Protein AF-A0A554XEC7-F1 (afdb_monomer)

Nearest PDB structures (foldseek):
  6o9l-assembly1_1  TM=4.173E-01  e=1.246E+00  Homo sapiens
  6mml-assembly1_C  TM=4.346E-01  e=9.996E+00  Rattus norvegicus

Secondary structure (DSSP, 8-state):
-PPTT---EEEEEEEP-HHHHHHHHHHHHHHHHHHHHHHH-TT--HHHHHHHHHHHHHHHHHHHHHHTS-EEEEEEE-S--TTS-PPPEEEEEETTEEEEEEESEEEEEEE-SSEEEEEEE-TT-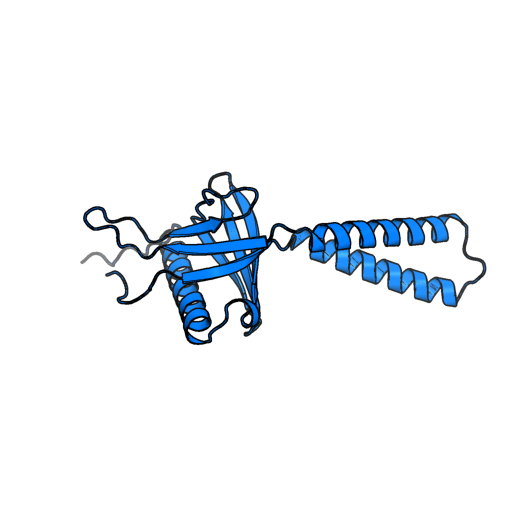-EEEEEEEHHHH--HHHHHHHHHHHHHHHHHHHHSSS---PPPP-

Foldseek 3Di:
DQPPDLDKFKFKKFFDPVVVVVVLVVLVVVLVVLVVVCVVPVPDDPVSVVVNVVSVVVSVVVVVVSVVGWIWMKIWDRQDDPPDRDHIWIWTATPVRNVTFTFLDKAFPDDPPQKTWIWTAGPVRDITTIITGNVRSPDPVSVVSVVVSNVVRVVVVVCPPPCVPDDDDD

Sequence (170 aa):
MTPPGLADVSCPVHGVAAERGAHTIGALLALATLGLWAGVRPDAPAPWIAAAVASAAWAAWNARRIRHAPAGELRWYAAVLSRREVAPTWSWRSAVRPRGVPLPAVRVALDFGDVLLLRGETPDGQRLWLCCRRATVGDDATWRALRRALRVTTAASDRSGIFARQPPSP

Solvent-accessible surface area (backbone atoms only — not comparable to full-atom values): 9731 Å² total; per-residue (Å²): 135,79,78,85,82,64,67,70,41,73,33,52,25,35,42,44,62,60,80,54,48,58,55,48,52,52,49,50,52,50,47,50,51,50,52,56,50,45,76,79,37,87,84,63,57,69,70,59,57,50,51,48,51,52,49,50,51,50,47,52,51,50,52,52,51,57,74,64,33,61,53,29,37,40,32,40,44,48,63,76,54,99,88,53,95,47,77,59,44,38,30,44,26,29,87,93,39,74,90,42,44,59,26,90,46,52,40,80,75,43,76,70,88,53,38,37,36,32,40,32,32,37,90,88,68,49,76,40,38,34,37,37,42,47,88,66,54,72,46,73,66,58,49,52,46,47,57,51,53,49,54,54,48,42,60,52,56,64,52,71,54,92,66,65,76,74,75,84,79,132

Mean predicted aligned error: 12.33 Å

pLDDT: mean 73.96, std 13.97, range [36.72, 91.44]

Organism: NCBI:txid307486

Radius of gyration: 21.95 Å; Cα contacts (8 Å, |Δi|>4): 223; chains: 1; bounding box: 68×32×66 Å

Structure (mmCIF, N/CA/C/O backbone):
data_AF-A0A554XEC7-F1
#
_entry.id   AF-A0A554XEC7-F1
#
loop_
_atom_site.group_PDB
_atom_site.id
_atom_site.type_symbol
_atom_site.label_atom_id
_atom_site.label_alt_id
_atom_site.label_comp_id
_atom_site.label_asym_id
_atom_site.label_entity_id
_atom_site.label_seq_id
_atom_site.pdbx_PDB_ins_code
_atom_site.Cartn_x
_atom_site.Cartn_y
_atom_site.Cartn_z
_atom_site.occupancy
_atom_site.B_iso_or_equiv
_atom_site.auth_seq_id
_atom_site.aut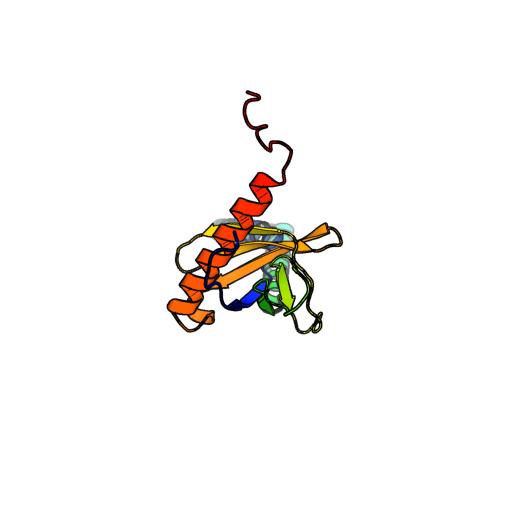h_comp_id
_atom_site.auth_asym_id
_atom_site.auth_atom_id
_atom_site.pdbx_PDB_model_num
ATOM 1 N N . MET A 1 1 ? -22.849 1.507 19.988 1.00 36.72 1 MET A N 1
ATOM 2 C CA . MET A 1 1 ? -22.306 0.210 20.453 1.00 36.72 1 MET A CA 1
ATOM 3 C C . MET A 1 1 ? -20.907 0.032 19.890 1.00 36.72 1 MET A C 1
ATOM 5 O O . MET A 1 1 ? -20.756 -0.297 18.718 1.00 36.72 1 MET A O 1
ATOM 9 N N . THR A 1 2 ? -19.891 0.322 20.697 1.00 41.19 2 THR A N 1
ATOM 10 C CA . THR A 1 2 ? -18.485 0.065 20.366 1.00 41.19 2 THR A CA 1
ATOM 11 C C . THR A 1 2 ? -18.260 -1.445 20.466 1.00 41.19 2 THR A C 1
ATOM 13 O O . THR A 1 2 ? -18.588 -2.008 21.511 1.00 41.19 2 THR A O 1
ATOM 16 N N . PRO A 1 3 ? -17.782 -2.138 19.418 1.00 43.66 3 PRO A N 1
ATOM 17 C CA . PRO A 1 3 ? -17.514 -3.565 19.523 1.00 43.66 3 PRO A CA 1
ATOM 18 C C . PRO A 1 3 ? -16.482 -3.801 20.641 1.00 43.66 3 PRO A C 1
ATOM 20 O O . PRO A 1 3 ? -15.423 -3.166 20.622 1.00 43.66 3 PRO A O 1
ATOM 23 N N . PRO A 1 4 ? -16.778 -4.662 21.630 1.00 42.12 4 PRO A N 1
ATOM 24 C CA . PRO A 1 4 ? -15.856 -4.936 22.721 1.00 42.12 4 PRO A CA 1
ATOM 25 C C . PRO A 1 4 ? -14.575 -5.588 22.179 1.00 42.12 4 PRO A C 1
ATOM 27 O O . PRO A 1 4 ? -14.632 -6.551 21.415 1.00 42.12 4 PRO A O 1
ATOM 30 N N . GLY A 1 5 ? -13.413 -5.069 22.587 1.00 51.38 5 GLY A N 1
ATOM 31 C CA . GLY A 1 5 ? -12.146 -5.806 22.508 1.00 51.38 5 GLY A CA 1
ATOM 32 C C . GLY A 1 5 ? -11.213 -5.518 21.328 1.00 51.38 5 GLY A C 1
ATOM 33 O O . GLY A 1 5 ? -10.339 -6.340 21.054 1.00 51.38 5 GLY A O 1
ATOM 34 N N . LEU A 1 6 ? -11.330 -4.384 20.632 1.00 60.06 6 LEU A N 1
ATOM 35 C CA . LEU A 1 6 ? -10.213 -3.930 19.795 1.00 60.06 6 LEU A CA 1
ATOM 36 C C . LEU A 1 6 ? -9.169 -3.278 20.702 1.00 60.06 6 LEU A C 1
ATOM 38 O O . LEU A 1 6 ? -9.352 -2.147 21.130 1.00 60.06 6 LEU A O 1
ATOM 42 N N . ALA A 1 7 ? -8.112 -4.021 21.029 1.00 65.75 7 ALA A N 1
ATOM 43 C CA . ALA A 1 7 ? -6.906 -3.455 21.621 1.00 65.75 7 ALA A CA 1
ATOM 44 C C . ALA A 1 7 ? -6.232 -2.498 20.625 1.00 65.75 7 ALA A C 1
ATOM 46 O O . ALA A 1 7 ? -6.471 -2.587 19.416 1.00 65.75 7 ALA A O 1
ATOM 47 N N . ASP A 1 8 ? -5.384 -1.602 21.125 1.00 76.81 8 ASP A N 1
ATOM 48 C CA . ASP A 1 8 ? -4.512 -0.810 20.264 1.00 76.81 8 ASP A CA 1
ATOM 49 C C . ASP A 1 8 ? -3.666 -1.756 19.402 1.00 76.81 8 ASP A C 1
ATOM 51 O O . ASP A 1 8 ? -3.017 -2.672 19.911 1.00 76.81 8 ASP A O 1
ATOM 55 N N . VAL A 1 9 ? -3.707 -1.562 18.082 1.00 79.94 9 VAL A N 1
ATOM 56 C CA . VAL A 1 9 ? -2.958 -2.391 17.128 1.00 79.94 9 VAL A CA 1
ATOM 57 C C . VAL A 1 9 ? -1.879 -1.540 16.496 1.00 79.94 9 VAL A C 1
ATOM 59 O O . VAL A 1 9 ? -2.168 -0.525 15.870 1.00 79.94 9 VAL A O 1
ATOM 62 N N . SER A 1 10 ? -0.642 -1.998 16.609 1.00 81.06 10 SER A N 1
ATOM 63 C CA . SER A 1 10 ? 0.522 -1.409 15.964 1.00 81.06 10 SER A CA 1
ATOM 64 C C . SER A 1 10 ? 1.060 -2.382 14.926 1.00 81.06 10 SER A C 1
ATOM 66 O O . SER A 1 10 ? 1.256 -3.558 15.225 1.00 81.06 10 SER A O 1
ATOM 68 N N . CYS A 1 11 ? 1.308 -1.917 13.704 1.00 81.94 11 CYS A N 1
ATOM 69 C CA . CYS A 1 11 ? 1.970 -2.729 12.691 1.00 81.94 11 CYS A CA 1
ATOM 70 C C . CYS A 1 11 ? 2.976 -1.906 11.878 1.00 81.94 11 CYS A C 1
ATOM 72 O O . CYS A 1 11 ? 2.676 -0.773 11.487 1.00 81.94 11 CYS A O 1
ATOM 74 N N . PRO A 1 12 ? 4.167 -2.455 11.589 1.00 81.00 12 PRO A N 1
ATOM 75 C CA . PRO A 1 12 ? 5.090 -1.810 10.675 1.00 81.00 12 PRO A CA 1
ATOM 76 C C . PRO A 1 12 ? 4.503 -1.818 9.264 1.00 81.00 12 PRO A C 1
ATOM 78 O O . PRO A 1 12 ? 3.996 -2.830 8.772 1.00 81.00 12 PRO A O 1
ATOM 81 N N . VAL A 1 13 ? 4.586 -0.666 8.610 1.00 80.38 13 VAL A N 1
ATOM 82 C CA . VAL A 1 13 ? 4.122 -0.452 7.246 1.00 80.38 13 VAL A CA 1
ATOM 83 C C . VAL A 1 13 ? 5.194 0.222 6.424 1.00 80.38 13 VAL A C 1
ATOM 85 O O . VAL A 1 13 ? 5.875 1.144 6.869 1.00 80.38 13 VAL A O 1
ATOM 88 N N . HIS A 1 14 ? 5.313 -0.218 5.183 1.00 79.25 14 HIS A N 1
ATOM 89 C CA . HIS A 1 14 ? 6.193 0.424 4.222 1.00 79.25 14 HIS A CA 1
ATOM 90 C C . HIS A 1 14 ? 5.339 1.281 3.303 1.00 79.25 14 HIS A C 1
ATOM 92 O O . HIS A 1 14 ? 4.339 0.798 2.763 1.00 79.25 14 HIS A O 1
ATOM 98 N N . GLY A 1 15 ? 5.721 2.547 3.123 1.00 68.56 15 GLY A N 1
ATOM 99 C CA . GLY A 1 15 ? 5.150 3.358 2.060 1.00 68.56 15 GLY A CA 1
ATOM 100 C C . GLY A 1 15 ? 5.424 2.674 0.725 1.00 68.56 15 GLY A C 1
ATOM 101 O O . GLY A 1 15 ? 6.575 2.482 0.349 1.00 68.56 15 GLY A O 1
ATOM 102 N N . VAL A 1 16 ? 4.384 2.280 0.003 1.00 63.56 16 VAL A N 1
ATOM 103 C CA . VAL A 1 16 ? 4.537 1.805 -1.370 1.00 63.56 16 VAL A CA 1
ATOM 104 C C . VAL A 1 16 ? 4.236 2.982 -2.260 1.00 63.56 16 VAL A C 1
ATOM 106 O O . VAL A 1 16 ? 3.157 3.552 -2.199 1.00 63.56 16 VAL A O 1
ATOM 109 N N . ALA A 1 17 ? 5.154 3.355 -3.138 1.00 59.19 17 ALA A N 1
ATOM 110 C CA . ALA A 1 17 ? 4.787 4.236 -4.232 1.00 59.19 17 ALA A CA 1
ATOM 111 C C . ALA A 1 17 ? 4.005 3.406 -5.267 1.00 59.19 17 ALA A C 1
ATOM 113 O O . ALA A 1 17 ? 4.548 3.067 -6.311 1.00 59.19 17 ALA A O 1
ATOM 114 N N . ALA A 1 18 ? 2.767 3.002 -4.953 1.00 54.91 18 ALA A N 1
ATOM 115 C CA . ALA A 1 18 ? 1.974 2.097 -5.794 1.00 54.91 18 ALA A CA 1
ATOM 116 C C . ALA A 1 18 ? 1.781 2.671 -7.209 1.00 54.91 18 ALA A C 1
ATOM 118 O O . ALA A 1 18 ? 1.951 1.956 -8.193 1.00 54.91 18 ALA A O 1
ATOM 119 N N . GLU A 1 19 ? 1.583 3.988 -7.310 1.00 55.53 19 GLU A N 1
ATOM 120 C CA . GLU A 1 19 ? 1.541 4.716 -8.586 1.00 55.53 19 GLU A CA 1
ATOM 121 C C . GLU A 1 19 ? 2.871 4.630 -9.360 1.00 55.53 19 GLU A C 1
ATOM 123 O O . GLU A 1 19 ? 2.870 4.536 -10.581 1.00 55.53 19 GLU A O 1
ATOM 128 N N . ARG A 1 20 ? 4.023 4.547 -8.677 1.00 54.69 20 ARG A N 1
ATOM 129 C CA . ARG A 1 20 ? 5.335 4.339 -9.325 1.00 54.69 20 ARG A CA 1
ATOM 130 C C . ARG A 1 20 ? 5.607 2.873 -9.664 1.00 54.69 20 ARG A C 1
ATOM 132 O O . ARG A 1 20 ? 6.396 2.599 -10.567 1.00 54.69 20 ARG A O 1
ATOM 139 N N . GLY A 1 21 ? 4.962 1.934 -8.972 1.00 55.69 21 GLY A N 1
ATOM 140 C CA . GLY A 1 21 ? 5.103 0.496 -9.206 1.00 55.69 21 GLY A CA 1
ATOM 141 C C . GLY A 1 21 ? 4.661 0.092 -10.612 1.00 55.69 21 GLY A C 1
ATOM 142 O O . GLY A 1 21 ? 5.406 -0.600 -11.301 1.00 55.69 21 GLY A O 1
ATOM 143 N N . ALA A 1 22 ? 3.519 0.609 -11.079 1.00 61.22 22 ALA A N 1
ATOM 144 C CA . ALA A 1 22 ? 3.026 0.359 -12.436 1.00 61.22 22 ALA A CA 1
ATOM 145 C C . ALA A 1 22 ? 4.001 0.870 -13.513 1.00 61.22 22 ALA A C 1
ATOM 147 O O . ALA A 1 22 ? 4.328 0.139 -14.447 1.00 61.22 22 ALA A O 1
ATOM 148 N N . HIS A 1 23 ? 4.549 2.078 -13.342 1.00 62.94 23 HIS A N 1
ATOM 149 C CA . HIS A 1 23 ? 5.566 2.608 -14.256 1.00 62.94 23 HIS A CA 1
ATOM 150 C C . HIS A 1 23 ? 6.874 1.807 -14.209 1.00 62.94 23 HIS A C 1
ATOM 152 O O . HIS A 1 23 ? 7.529 1.643 -15.233 1.00 62.94 23 HIS A O 1
ATOM 158 N N . THR A 1 24 ? 7.246 1.274 -13.042 1.00 63.97 24 THR A N 1
ATOM 159 C CA . THR A 1 24 ? 8.443 0.432 -12.899 1.00 63.97 24 THR A CA 1
ATOM 160 C C . THR A 1 24 ? 8.261 -0.907 -13.617 1.00 63.97 24 THR A C 1
ATOM 162 O O . THR A 1 24 ? 9.155 -1.324 -14.343 1.00 63.97 24 THR A O 1
ATOM 165 N N . ILE A 1 25 ? 7.094 -1.551 -13.486 1.00 70.81 25 ILE A N 1
ATOM 166 C CA . ILE A 1 25 ? 6.764 -2.789 -14.215 1.00 70.81 25 ILE A CA 1
ATOM 167 C C . ILE A 1 25 ? 6.744 -2.532 -15.726 1.00 70.81 25 ILE A C 1
ATOM 169 O O . ILE A 1 25 ? 7.353 -3.288 -16.479 1.00 70.81 25 ILE A O 1
ATOM 173 N N . GLY A 1 26 ? 6.109 -1.441 -16.166 1.00 70.31 26 GLY A N 1
ATOM 174 C CA . GLY A 1 26 ? 6.099 -1.041 -17.574 1.00 70.31 26 GLY A CA 1
ATOM 175 C C . GLY A 1 26 ? 7.506 -0.799 -18.129 1.00 70.31 26 GLY A C 1
ATOM 176 O O . GLY A 1 26 ? 7.831 -1.289 -19.206 1.00 70.31 26 GLY A O 1
ATOM 177 N N . ALA A 1 27 ? 8.375 -0.119 -17.377 1.00 69.62 27 ALA A N 1
ATOM 178 C CA . ALA A 1 27 ? 9.762 0.103 -17.783 1.00 69.62 27 ALA A CA 1
ATOM 179 C C . ALA A 1 27 ? 10.593 -1.186 -17.803 1.00 69.62 27 ALA A C 1
ATOM 181 O O . ALA A 1 27 ? 11.425 -1.351 -18.689 1.00 69.62 27 ALA A O 1
ATOM 182 N N . LEU A 1 28 ? 10.365 -2.113 -16.866 1.00 73.62 28 LEU A N 1
ATOM 183 C CA . LEU A 1 28 ? 11.021 -3.424 -16.868 1.00 73.62 28 LEU A CA 1
ATOM 184 C C . LEU A 1 28 ? 10.586 -4.271 -18.068 1.00 73.62 28 LEU A C 1
ATOM 186 O O . LEU A 1 28 ? 11.433 -4.891 -18.703 1.00 73.62 28 LEU A O 1
ATOM 190 N N . LEU A 1 29 ? 9.297 -4.256 -18.420 1.00 78.94 29 LEU A N 1
ATOM 191 C CA . LEU A 1 29 ? 8.786 -4.901 -19.634 1.00 78.94 29 LEU A CA 1
ATOM 192 C C . LEU A 1 29 ? 9.372 -4.268 -20.899 1.00 78.94 29 LEU A C 1
ATOM 194 O O . LEU A 1 29 ? 9.798 -4.988 -21.801 1.00 78.94 29 LEU A O 1
ATOM 198 N N . ALA A 1 30 ? 9.451 -2.937 -20.957 1.00 73.69 30 ALA A N 1
ATOM 199 C CA . ALA A 1 30 ? 10.077 -2.232 -22.072 1.00 73.69 30 ALA A CA 1
ATOM 200 C C . ALA A 1 30 ? 11.570 -2.585 -22.198 1.00 73.69 30 ALA A C 1
ATOM 202 O O . ALA A 1 30 ? 12.028 -2.895 -23.294 1.00 73.69 30 ALA A O 1
ATOM 203 N N . LEU A 1 31 ? 12.306 -2.624 -21.082 1.00 73.81 31 LEU A N 1
ATOM 204 C CA . LEU A 1 31 ? 13.707 -3.056 -21.028 1.00 73.81 31 LEU A CA 1
ATOM 205 C C . LEU A 1 31 ? 13.888 -4.513 -21.457 1.00 73.81 31 LEU A C 1
ATOM 207 O O . LEU A 1 31 ? 14.804 -4.805 -22.219 1.00 73.81 31 LEU A O 1
ATOM 211 N N . ALA A 1 32 ? 13.022 -5.420 -21.004 1.00 77.56 32 ALA A N 1
ATOM 212 C CA . ALA A 1 32 ? 13.069 -6.826 -21.396 1.00 77.56 32 ALA A CA 1
ATOM 213 C C . ALA A 1 32 ? 12.795 -6.998 -22.897 1.00 77.56 32 ALA A C 1
ATOM 215 O O . ALA A 1 32 ? 13.499 -7.746 -23.569 1.00 77.56 32 ALA A O 1
ATOM 216 N N . THR A 1 33 ? 11.825 -6.254 -23.433 1.00 77.44 33 THR A N 1
ATOM 217 C CA . THR A 1 33 ? 11.494 -6.255 -24.867 1.00 77.44 33 THR A CA 1
ATOM 218 C C . THR A 1 33 ? 12.652 -5.691 -25.696 1.00 77.44 33 THR A C 1
ATOM 220 O O . THR A 1 33 ? 13.024 -6.279 -26.708 1.00 77.44 33 THR A O 1
ATOM 223 N N . LEU A 1 34 ? 13.274 -4.597 -25.239 1.00 71.31 34 LEU A N 1
ATOM 224 C CA . LEU A 1 34 ? 14.477 -4.013 -25.842 1.00 71.31 34 LEU A CA 1
ATOM 225 C C . LEU A 1 34 ? 15.670 -4.976 -25.809 1.00 71.31 34 LEU A C 1
ATOM 227 O O . LEU A 1 34 ? 16.374 -5.102 -26.806 1.00 71.31 34 LEU A O 1
ATOM 231 N N . GLY A 1 35 ? 15.884 -5.667 -24.687 1.00 70.06 35 GLY A N 1
ATOM 232 C CA . GLY A 1 35 ? 16.954 -6.651 -24.525 1.00 70.06 35 GLY A CA 1
ATOM 233 C C . GLY A 1 35 ? 16.777 -7.862 -25.438 1.00 70.06 35 GLY A C 1
ATOM 234 O O . GLY A 1 35 ? 17.728 -8.263 -26.107 1.00 70.06 35 GLY A O 1
ATOM 235 N N . LEU A 1 36 ? 15.551 -8.395 -25.530 1.00 76.94 36 LEU A N 1
ATOM 236 C CA . LEU A 1 36 ? 15.225 -9.450 -26.490 1.00 76.94 36 LEU A CA 1
ATOM 237 C C . LEU A 1 36 ? 15.481 -8.981 -27.921 1.00 76.94 36 LEU A C 1
ATOM 239 O O . LEU A 1 36 ? 16.131 -9.691 -28.678 1.00 76.94 36 LEU A O 1
ATOM 243 N N . TRP A 1 37 ? 15.012 -7.784 -28.277 1.00 70.94 37 TRP A N 1
ATOM 244 C CA . TRP A 1 37 ? 15.157 -7.237 -29.625 1.00 70.94 37 TRP A CA 1
ATOM 245 C C . TRP A 1 37 ? 16.624 -7.009 -30.017 1.00 70.94 37 TRP A C 1
ATOM 247 O O . TRP A 1 37 ? 17.024 -7.376 -31.121 1.00 70.94 37 TRP A O 1
ATOM 257 N N . ALA A 1 38 ? 17.444 -6.482 -29.102 1.00 67.81 38 ALA A N 1
ATOM 258 C CA . ALA A 1 38 ? 18.879 -6.286 -29.315 1.00 67.81 38 ALA A CA 1
ATOM 259 C C . ALA A 1 38 ? 19.630 -7.612 -29.537 1.00 67.81 38 ALA A C 1
ATOM 261 O O . ALA A 1 38 ? 20.552 -7.662 -30.346 1.00 67.81 38 ALA A O 1
ATOM 262 N N . GLY A 1 39 ? 19.199 -8.702 -28.890 1.00 68.69 39 GLY A N 1
ATOM 263 C CA . GLY A 1 39 ? 19.755 -10.040 -29.117 1.00 68.69 39 GLY A CA 1
ATOM 264 C C . GLY A 1 39 ? 19.514 -10.587 -30.530 1.00 68.69 39 GLY A C 1
ATOM 265 O O . GLY A 1 39 ? 20.268 -11.443 -30.983 1.00 68.69 39 GLY A O 1
ATOM 266 N N . VAL A 1 40 ? 18.498 -10.080 -31.242 1.00 77.12 40 VAL A N 1
ATOM 267 C CA . VAL A 1 40 ? 18.170 -10.498 -32.620 1.00 77.12 40 VAL A CA 1
ATOM 268 C C . VAL A 1 40 ? 18.702 -9.523 -33.678 1.00 77.12 40 VAL A C 1
ATOM 270 O O . VAL A 1 40 ? 18.693 -9.849 -34.863 1.00 77.12 40 VAL A O 1
ATOM 273 N N . ARG A 1 41 ? 19.147 -8.320 -33.287 1.00 69.88 41 ARG A N 1
ATOM 274 C CA . ARG A 1 41 ? 19.648 -7.280 -34.202 1.00 69.88 41 ARG A CA 1
ATOM 275 C C . ARG A 1 41 ? 20.904 -6.595 -33.647 1.00 69.88 41 ARG A C 1
ATOM 277 O O . ARG A 1 41 ? 20.782 -5.553 -33.003 1.00 69.88 41 ARG A O 1
ATOM 284 N N . PRO A 1 42 ? 22.104 -7.140 -33.924 1.00 66.44 42 PRO A N 1
ATOM 285 C CA . PRO A 1 42 ? 23.368 -6.558 -33.467 1.00 66.44 42 PRO A CA 1
ATOM 286 C C . PRO A 1 42 ? 23.670 -5.179 -34.084 1.00 66.44 42 PRO A C 1
ATOM 288 O O . PRO A 1 42 ? 24.425 -4.408 -33.501 1.00 66.44 42 PRO A O 1
ATOM 291 N N . ASP A 1 43 ? 23.014 -4.817 -35.191 1.00 76.94 43 ASP A N 1
ATOM 292 C CA . ASP A 1 43 ? 23.219 -3.550 -35.915 1.00 76.94 43 ASP A CA 1
ATOM 293 C C . ASP A 1 43 ? 22.346 -2.397 -35.373 1.00 76.94 43 ASP A C 1
ATOM 295 O O . ASP A 1 43 ? 21.949 -1.484 -36.104 1.00 76.94 43 ASP A O 1
ATOM 299 N N . ALA A 1 44 ? 21.957 -2.462 -34.097 1.00 66.62 44 ALA A N 1
ATOM 300 C CA . ALA A 1 44 ? 21.013 -1.517 -33.514 1.00 66.62 44 ALA A CA 1
ATOM 301 C C . ALA A 1 44 ? 21.546 -0.064 -33.578 1.00 66.62 44 ALA A C 1
ATOM 303 O O . ALA A 1 44 ? 22.666 0.204 -33.134 1.00 66.62 44 ALA A O 1
ATOM 304 N N . PRO A 1 45 ? 20.748 0.911 -34.061 1.00 75.06 45 PRO A N 1
ATOM 305 C CA . PRO A 1 45 ? 21.173 2.306 -34.114 1.00 75.06 45 PRO A CA 1
ATOM 306 C C . PRO A 1 45 ? 21.479 2.856 -32.712 1.00 75.06 45 PRO A C 1
ATOM 308 O O . PRO A 1 45 ? 20.714 2.624 -31.776 1.00 75.06 45 PRO A O 1
ATOM 311 N N . ALA A 1 46 ? 22.524 3.680 -32.587 1.00 75.50 46 ALA A N 1
ATOM 312 C CA . ALA A 1 46 ? 22.924 4.368 -31.351 1.00 75.50 46 ALA A CA 1
ATOM 313 C C . ALA A 1 46 ? 21.774 4.929 -30.467 1.00 75.50 46 ALA A C 1
ATOM 315 O O . ALA A 1 46 ? 21.846 4.755 -29.245 1.00 75.50 46 ALA A O 1
ATOM 316 N N . PRO A 1 47 ? 20.691 5.546 -30.998 1.00 74.25 47 PRO A N 1
ATOM 317 C CA . PRO A 1 47 ? 19.580 6.021 -30.164 1.00 74.25 47 PRO A CA 1
ATOM 318 C C . PRO A 1 47 ? 18.848 4.914 -29.388 1.00 74.25 47 PRO A C 1
ATOM 320 O O . PRO A 1 47 ? 18.347 5.169 -28.294 1.00 74.25 47 PRO A O 1
ATOM 323 N N . TRP A 1 48 ? 18.813 3.680 -29.897 1.00 71.75 48 TRP A N 1
ATOM 324 C CA . TRP A 1 48 ? 18.176 2.553 -29.209 1.00 71.75 48 TRP A CA 1
ATOM 325 C C . TRP A 1 48 ? 18.974 2.104 -27.984 1.00 71.75 48 TRP A C 1
ATOM 327 O O . TRP A 1 48 ? 18.396 1.841 -26.928 1.00 71.75 48 TRP A O 1
ATOM 337 N N . ILE A 1 49 ? 20.305 2.099 -28.094 1.00 73.69 49 ILE A N 1
ATOM 338 C CA . ILE A 1 49 ? 21.204 1.818 -26.969 1.00 73.69 49 ILE A CA 1
ATOM 339 C C . ILE A 1 49 ? 21.044 2.905 -25.898 1.00 73.69 49 ILE A C 1
ATOM 341 O O . ILE A 1 49 ? 20.894 2.591 -24.716 1.00 73.69 49 ILE A O 1
ATOM 345 N N . ALA A 1 50 ? 20.987 4.178 -26.303 1.00 77.25 50 ALA A N 1
ATOM 346 C CA . ALA A 1 50 ? 20.759 5.293 -25.384 1.00 77.25 50 ALA A CA 1
ATOM 347 C C . ALA A 1 50 ? 19.409 5.178 -24.647 1.00 77.25 50 ALA A C 1
ATOM 349 O O . ALA A 1 50 ? 19.357 5.374 -23.432 1.00 77.25 50 ALA A O 1
ATOM 350 N N . ALA A 1 51 ? 18.332 4.796 -25.344 1.00 75.19 51 ALA A N 1
ATOM 351 C CA . ALA A 1 51 ? 17.018 4.580 -24.737 1.00 75.19 51 ALA A CA 1
ATOM 352 C C . ALA A 1 51 ? 17.016 3.418 -23.725 1.00 75.19 51 ALA A C 1
ATOM 354 O O . ALA A 1 51 ? 16.413 3.533 -22.653 1.00 75.19 51 ALA A O 1
ATOM 355 N N . ALA A 1 52 ? 17.722 2.323 -24.024 1.00 73.75 52 ALA A N 1
ATOM 356 C CA . ALA A 1 52 ? 17.873 1.197 -23.106 1.00 73.75 52 ALA A CA 1
ATOM 357 C C . ALA A 1 52 ? 18.657 1.596 -21.843 1.00 73.75 52 ALA A C 1
ATOM 359 O O . ALA A 1 52 ? 18.198 1.338 -20.729 1.00 73.75 52 ALA A O 1
ATOM 360 N N . VAL A 1 53 ? 19.787 2.297 -21.992 1.00 79.94 53 VAL A N 1
ATOM 361 C CA . VAL A 1 53 ? 20.586 2.792 -20.856 1.00 79.94 53 VAL A CA 1
ATOM 362 C C . VAL A 1 53 ? 19.788 3.787 -20.009 1.00 79.94 53 VAL A C 1
ATOM 364 O O . VAL A 1 53 ? 19.769 3.665 -18.783 1.00 79.94 53 VAL A O 1
ATOM 367 N N . ALA A 1 54 ? 19.078 4.730 -20.634 1.00 78.50 54 ALA A N 1
ATOM 368 C CA . ALA A 1 54 ? 18.227 5.688 -19.927 1.00 78.50 54 ALA A CA 1
ATOM 369 C C . ALA A 1 54 ? 17.110 4.982 -19.142 1.00 78.50 54 ALA A C 1
ATOM 371 O O . ALA A 1 54 ? 16.874 5.301 -17.975 1.00 78.50 54 ALA A O 1
ATOM 372 N N . SER A 1 55 ? 16.475 3.974 -19.743 1.00 74.56 55 SER A N 1
ATOM 373 C CA . SER A 1 55 ? 15.441 3.167 -19.086 1.00 74.56 55 SER A CA 1
ATOM 374 C C . SER A 1 55 ? 16.009 2.369 -17.909 1.00 74.56 55 SER A C 1
ATOM 376 O O . SER A 1 55 ? 15.389 2.320 -16.846 1.00 74.56 55 SER A O 1
ATOM 378 N N . ALA A 1 5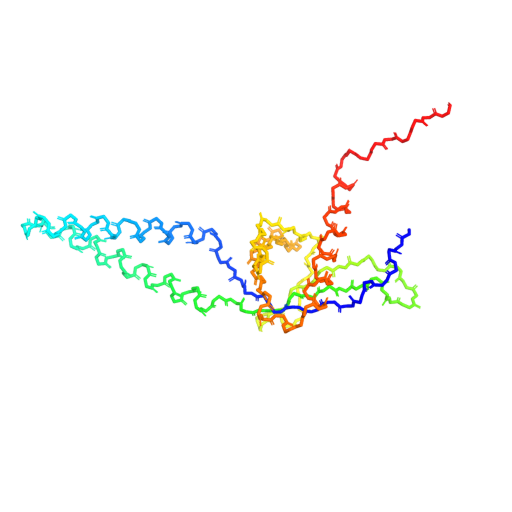6 ? 17.208 1.796 -18.052 1.00 76.81 56 ALA A N 1
ATOM 379 C CA . ALA A 1 56 ? 17.882 1.050 -16.991 1.00 76.81 56 ALA A CA 1
ATOM 380 C C . ALA A 1 56 ? 18.289 1.961 -15.823 1.00 76.81 56 ALA A C 1
ATOM 382 O O . ALA A 1 56 ? 18.024 1.638 -14.664 1.00 76.81 56 ALA A O 1
ATOM 383 N N . ALA A 1 57 ? 18.862 3.132 -16.114 1.00 81.88 57 ALA A N 1
ATOM 384 C CA . ALA A 1 57 ? 19.198 4.136 -15.108 1.00 81.88 57 ALA A CA 1
ATOM 385 C C . ALA A 1 57 ? 17.944 4.634 -14.372 1.00 81.88 57 ALA A C 1
ATOM 387 O O . ALA A 1 57 ? 17.940 4.749 -13.144 1.00 81.88 57 ALA A O 1
ATOM 388 N N . TRP A 1 58 ? 16.851 4.861 -15.103 1.00 78.56 58 TRP A N 1
ATOM 389 C CA . TRP A 1 58 ? 15.567 5.251 -14.528 1.00 78.56 58 TRP A CA 1
ATOM 390 C C . TRP A 1 58 ? 14.964 4.147 -13.645 1.00 78.56 58 TRP A C 1
ATOM 392 O O . TRP A 1 58 ? 14.495 4.429 -12.538 1.00 78.56 58 TRP A O 1
ATOM 402 N N . ALA A 1 59 ? 15.023 2.883 -14.072 1.00 72.06 59 ALA A N 1
ATOM 403 C CA . ALA A 1 59 ? 14.580 1.742 -13.273 1.00 72.06 59 ALA A CA 1
ATOM 404 C C . ALA A 1 59 ? 15.425 1.587 -11.996 1.00 72.06 59 ALA A C 1
ATOM 406 O O . ALA A 1 59 ? 14.868 1.436 -10.908 1.00 72.06 59 ALA A O 1
ATOM 407 N N . ALA A 1 60 ? 16.752 1.715 -12.096 1.00 78.94 60 ALA A N 1
ATOM 408 C CA . ALA A 1 60 ? 17.662 1.683 -10.952 1.00 78.94 60 ALA A CA 1
ATOM 409 C C . ALA A 1 60 ? 17.389 2.834 -9.966 1.00 78.94 60 ALA A C 1
ATOM 411 O O . ALA A 1 60 ? 17.350 2.623 -8.751 1.00 78.94 60 ALA A O 1
ATOM 412 N N . TRP A 1 61 ? 17.125 4.040 -10.475 1.00 78.06 61 TRP A N 1
ATOM 413 C CA . TRP A 1 61 ? 16.735 5.193 -9.664 1.00 78.06 61 TRP A CA 1
ATOM 414 C C . TRP A 1 61 ? 15.414 4.960 -8.919 1.00 78.06 61 TRP A C 1
ATOM 416 O O . TRP A 1 61 ? 15.320 5.237 -7.719 1.00 78.06 61 TRP A O 1
ATOM 426 N N . ASN A 1 62 ? 14.402 4.400 -9.589 1.00 68.38 62 ASN A N 1
ATOM 427 C CA . ASN A 1 62 ? 13.129 4.049 -8.955 1.00 68.38 62 ASN A CA 1
ATOM 428 C C . ASN A 1 62 ? 13.294 2.935 -7.922 1.00 68.38 62 ASN A C 1
ATOM 430 O O . ASN A 1 62 ? 12.796 3.075 -6.807 1.00 68.38 62 ASN A O 1
ATOM 434 N N . ALA A 1 63 ? 14.053 1.883 -8.234 1.00 69.38 63 ALA A N 1
ATOM 435 C CA . ALA A 1 63 ? 14.368 0.814 -7.291 1.00 69.38 63 ALA A CA 1
ATOM 436 C C . ALA A 1 63 ? 15.060 1.366 -6.035 1.00 69.38 63 ALA A C 1
ATOM 438 O O . ALA A 1 63 ? 14.690 1.011 -4.914 1.00 69.38 63 ALA A O 1
ATOM 439 N N . ARG A 1 64 ? 16.003 2.304 -6.199 1.00 73.12 64 ARG A N 1
ATOM 440 C CA . ARG A 1 64 ? 16.651 3.000 -5.079 1.00 73.12 64 ARG A CA 1
ATOM 441 C C . ARG A 1 64 ? 15.650 3.822 -4.267 1.00 73.12 64 ARG A C 1
ATOM 443 O O . ARG A 1 64 ? 15.653 3.736 -3.043 1.00 73.12 64 ARG A O 1
ATOM 450 N N . ARG A 1 65 ? 14.750 4.570 -4.914 1.00 67.50 65 ARG A N 1
ATOM 451 C CA . ARG A 1 65 ? 13.687 5.314 -4.212 1.00 67.50 65 ARG A CA 1
ATOM 452 C C . ARG A 1 65 ? 12.704 4.405 -3.476 1.00 67.50 65 ARG A C 1
ATOM 454 O O . ARG A 1 65 ? 12.237 4.794 -2.414 1.00 67.50 65 ARG A O 1
ATOM 461 N N . ILE A 1 66 ? 12.409 3.219 -4.006 1.00 64.56 66 ILE A N 1
ATOM 462 C CA . ILE A 1 66 ? 11.562 2.215 -3.345 1.00 64.56 66 ILE A CA 1
ATOM 463 C C . ILE A 1 66 ? 12.278 1.635 -2.121 1.00 64.56 66 ILE A C 1
ATOM 465 O O . ILE A 1 66 ? 11.663 1.511 -1.066 1.00 64.56 66 ILE A O 1
ATOM 469 N N . ARG A 1 67 ? 13.584 1.347 -2.215 1.00 64.62 67 ARG A N 1
ATOM 470 C CA . ARG A 1 67 ? 14.388 0.901 -1.061 1.00 64.62 67 ARG A CA 1
ATOM 471 C C . ARG A 1 67 ? 14.452 1.940 0.061 1.00 64.62 67 ARG A C 1
ATOM 473 O O . ARG A 1 67 ? 14.567 1.564 1.219 1.00 64.62 67 ARG A O 1
ATOM 480 N N . HIS A 1 68 ? 14.356 3.224 -0.277 1.00 63.50 68 HIS A N 1
ATOM 481 C CA . HIS A 1 68 ? 14.274 4.325 0.687 1.00 63.50 68 HIS A CA 1
ATOM 482 C C . HIS A 1 68 ? 12.843 4.820 0.919 1.00 63.50 68 HIS A C 1
ATOM 484 O O . HIS A 1 68 ? 12.654 5.925 1.435 1.00 63.50 68 HIS A O 1
ATOM 490 N N . ALA A 1 69 ? 11.825 4.053 0.517 1.00 62.66 69 ALA A N 1
ATOM 491 C CA . ALA A 1 69 ? 10.460 4.452 0.790 1.00 62.66 69 ALA A CA 1
ATOM 492 C C . ALA A 1 69 ? 10.261 4.524 2.312 1.00 62.66 69 ALA A C 1
ATOM 494 O O . ALA A 1 69 ? 10.753 3.652 3.032 1.00 62.66 69 ALA A O 1
ATOM 495 N N . PRO A 1 70 ? 9.592 5.574 2.816 1.00 65.06 70 PRO A N 1
ATOM 496 C CA . PRO A 1 70 ? 9.494 5.811 4.243 1.00 65.06 70 PRO A CA 1
ATOM 497 C C . PRO A 1 70 ? 8.823 4.612 4.915 1.00 65.06 70 PRO A C 1
ATOM 499 O O . PRO A 1 70 ? 7.637 4.337 4.711 1.00 65.06 70 PRO A O 1
ATOM 502 N N . ALA A 1 71 ? 9.618 3.888 5.697 1.00 75.81 71 ALA A N 1
ATOM 503 C CA . ALA A 1 71 ? 9.124 2.912 6.644 1.00 75.81 71 ALA A CA 1
ATOM 504 C C . ALA A 1 71 ? 8.473 3.664 7.808 1.00 75.81 71 ALA A C 1
ATOM 506 O O . ALA A 1 71 ? 8.926 4.736 8.230 1.00 75.81 71 ALA A O 1
ATOM 507 N N . GLY A 1 72 ? 7.375 3.116 8.298 1.00 85.56 72 GLY A N 1
ATOM 508 C CA . GLY A 1 72 ? 6.624 3.694 9.389 1.00 85.56 72 GLY A CA 1
ATOM 509 C C . GLY A 1 72 ? 5.827 2.644 10.136 1.00 85.56 72 GLY A C 1
ATOM 510 O O . GLY A 1 72 ? 5.921 1.449 9.877 1.00 85.56 72 GLY A O 1
ATOM 511 N N . GLU A 1 73 ? 5.019 3.112 11.065 1.00 88.19 73 GLU A N 1
ATOM 512 C CA . GLU A 1 73 ? 4.149 2.300 11.892 1.00 88.19 73 GLU A CA 1
ATOM 513 C C . GLU A 1 73 ? 2.722 2.807 11.710 1.00 88.19 73 GLU A C 1
ATOM 515 O O . GLU A 1 73 ? 2.443 4.000 11.868 1.00 88.19 73 GLU A O 1
ATOM 520 N N . LEU A 1 74 ? 1.820 1.905 11.342 1.00 89.31 74 LEU A N 1
ATOM 521 C CA . LEU A 1 74 ? 0.392 2.161 11.329 1.00 89.31 74 LEU A CA 1
ATOM 522 C C . LEU A 1 74 ? -0.176 1.717 12.675 1.00 89.31 74 LEU A C 1
ATOM 524 O O . LEU A 1 74 ? -0.054 0.551 13.055 1.00 89.31 74 LEU A O 1
ATOM 528 N N . ARG A 1 75 ? -0.796 2.660 13.381 1.00 88.00 75 ARG A N 1
ATOM 529 C CA . ARG A 1 75 ? -1.379 2.466 14.705 1.00 88.00 75 ARG A CA 1
ATOM 530 C C . ARG A 1 75 ? -2.882 2.690 14.663 1.00 88.00 75 ARG A C 1
ATOM 532 O O . ARG A 1 75 ? -3.338 3.710 14.151 1.00 88.00 75 ARG A O 1
ATOM 539 N N . TRP A 1 76 ? -3.634 1.752 15.216 1.00 84.88 76 TRP A N 1
ATOM 540 C CA . TRP A 1 76 ? -5.044 1.901 15.544 1.00 84.88 76 TRP A CA 1
ATOM 541 C C . TRP A 1 76 ? -5.160 2.300 17.005 1.00 84.88 76 TRP A C 1
ATOM 543 O O . TRP A 1 76 ? -4.675 1.568 17.868 1.00 84.88 76 TRP A O 1
ATOM 553 N N . TYR A 1 77 ? -5.807 3.432 17.264 1.00 80.19 77 TYR A N 1
ATOM 554 C CA . TYR A 1 77 ? -6.196 3.821 18.611 1.00 80.19 77 TYR A CA 1
ATOM 555 C C . TYR A 1 77 ? -7.642 3.414 18.826 1.00 80.19 77 TYR A C 1
ATOM 557 O O . TYR A 1 77 ? -8.554 3.955 18.187 1.00 80.19 77 TYR A O 1
ATOM 565 N N . ALA A 1 78 ? -7.851 2.446 19.714 1.00 68.50 78 ALA A N 1
ATOM 566 C CA . ALA A 1 78 ? -9.188 2.124 20.166 1.00 68.50 78 ALA A CA 1
ATOM 567 C C . ALA A 1 78 ? -9.768 3.340 20.901 1.00 68.50 78 ALA A C 1
ATOM 569 O O . ALA A 1 78 ? -9.053 4.078 21.576 1.00 68.50 78 ALA A O 1
ATOM 570 N N . ALA A 1 79 ? -11.070 3.571 20.753 1.00 61.88 79 ALA A N 1
ATOM 571 C CA . ALA A 1 79 ? -11.783 4.669 21.394 1.00 61.88 79 ALA A CA 1
ATOM 572 C C . ALA A 1 79 ? -11.841 4.473 22.917 1.00 61.88 79 ALA A C 1
ATOM 574 O O . ALA A 1 79 ? -12.871 4.078 23.456 1.00 61.88 79 ALA A O 1
ATOM 575 N N . VAL A 1 80 ? -10.733 4.689 23.622 1.00 52.16 80 VAL A N 1
ATOM 576 C CA . VAL A 1 80 ? -10.684 4.650 25.081 1.00 52.16 80 VAL A CA 1
ATOM 577 C C . VAL A 1 80 ? -9.759 5.755 25.564 1.00 52.16 80 VAL A C 1
ATOM 579 O O . VAL A 1 80 ? -8.556 5.580 25.704 1.00 52.16 80 VAL A O 1
ATOM 582 N N . LEU A 1 81 ? -10.346 6.910 25.860 1.00 48.22 81 LEU A N 1
ATOM 583 C CA . LEU A 1 81 ? -9.705 7.946 26.665 1.00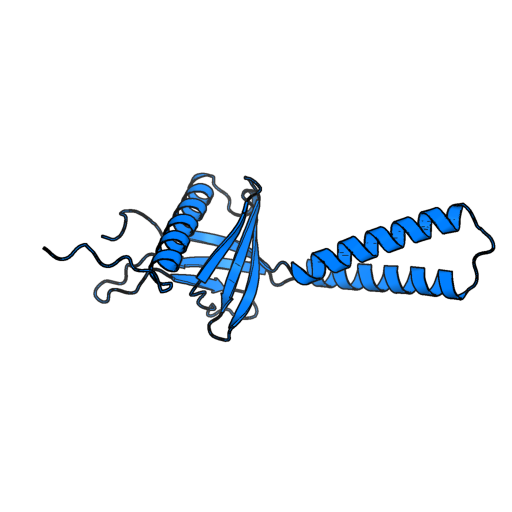 48.22 81 LEU A CA 1
ATOM 584 C C . LEU A 1 81 ? -10.728 8.459 27.675 1.00 48.22 81 LEU A C 1
ATOM 586 O O . LEU A 1 81 ? -11.352 9.492 27.466 1.00 48.22 81 LEU A O 1
ATOM 590 N N . SER A 1 82 ? -10.948 7.624 28.699 1.00 44.41 82 SER A N 1
ATOM 591 C CA . SER A 1 82 ? -11.363 7.862 30.100 1.00 44.41 82 SER A CA 1
ATOM 592 C C . SER A 1 82 ? -12.322 9.001 30.504 1.00 44.41 82 SER A C 1
ATOM 594 O O . SER A 1 82 ? -12.599 9.106 31.693 1.00 44.41 82 SER A O 1
ATOM 596 N N . ARG A 1 83 ? -12.859 9.829 29.599 1.00 47.53 83 ARG A N 1
ATOM 597 C CA . ARG A 1 83 ? -13.839 10.912 29.846 1.00 47.53 83 ARG A CA 1
ATOM 598 C C . ARG A 1 83 ? -14.300 11.665 28.585 1.00 47.53 83 ARG A C 1
ATOM 600 O O . ARG A 1 83 ? -15.209 12.482 28.693 1.00 47.53 83 ARG A O 1
ATOM 607 N N . ARG A 1 84 ? -13.715 11.429 27.403 1.00 51.78 84 ARG A N 1
ATOM 608 C CA . ARG A 1 84 ? -14.221 11.948 26.116 1.00 51.78 84 ARG A CA 1
ATOM 609 C C . ARG A 1 84 ? -14.322 10.806 25.112 1.00 51.78 84 ARG A C 1
ATOM 611 O O . ARG A 1 84 ? -13.348 10.091 24.894 1.00 51.78 84 ARG A O 1
ATOM 618 N N . GLU A 1 85 ? -15.490 10.647 24.501 1.00 54.50 85 GLU A N 1
ATOM 619 C CA . GLU A 1 85 ? -15.696 9.727 23.382 1.00 54.50 85 GLU A CA 1
ATOM 620 C C . GLU A 1 85 ? -14.887 10.215 22.174 1.00 54.50 85 GLU A C 1
ATOM 622 O O . GLU A 1 85 ? -15.342 11.029 21.375 1.00 54.50 85 GLU A O 1
ATOM 627 N N . VAL A 1 86 ? -13.639 9.765 22.062 1.00 61.06 86 VAL A N 1
ATOM 628 C CA . VAL A 1 86 ? -12.837 9.977 20.858 1.00 61.06 86 VAL A CA 1
ATOM 629 C C . VAL A 1 86 ? -13.115 8.809 19.928 1.00 61.06 86 VAL A C 1
ATOM 631 O O . VAL A 1 86 ? -12.889 7.662 20.303 1.00 61.06 86 VAL A O 1
ATOM 634 N N . ALA A 1 87 ? -13.620 9.092 18.727 1.00 67.31 87 ALA A N 1
ATOM 635 C CA . ALA A 1 87 ? -13.833 8.068 17.714 1.00 67.31 87 ALA A CA 1
ATOM 636 C C . ALA A 1 87 ? -12.516 7.320 17.436 1.00 67.31 87 ALA A C 1
ATOM 638 O O . ALA A 1 87 ? -11.451 7.946 17.388 1.00 67.31 87 ALA A O 1
ATOM 639 N N . PRO A 1 88 ? -12.563 5.991 17.261 1.00 70.81 88 PRO A N 1
ATOM 640 C CA . PRO A 1 88 ? -11.352 5.224 17.047 1.00 70.81 88 PRO A CA 1
ATOM 641 C C . PRO A 1 88 ? -10.717 5.654 15.721 1.00 70.81 88 PRO A C 1
ATOM 643 O O . PRO A 1 88 ? -11.420 5.867 14.729 1.00 70.81 88 PRO A O 1
ATOM 646 N N . THR A 1 89 ? -9.398 5.830 15.711 1.00 84.06 89 THR A N 1
ATOM 647 C CA . THR A 1 89 ? -8.708 6.476 14.589 1.00 84.06 89 THR A CA 1
ATOM 648 C C . THR A 1 89 ? -7.406 5.777 14.236 1.00 84.06 89 THR A C 1
ATOM 650 O O . THR A 1 89 ? -6.685 5.270 15.101 1.00 84.06 89 THR A O 1
ATOM 653 N N . TRP A 1 90 ? -7.101 5.759 12.941 1.00 90.19 90 TRP A N 1
ATOM 654 C CA . TRP A 1 90 ? -5.808 5.317 12.443 1.00 90.19 90 TRP A CA 1
ATOM 655 C C . TRP A 1 90 ? -4.809 6.465 12.507 1.00 90.19 90 TRP A C 1
ATOM 657 O O . TRP A 1 90 ? -5.137 7.621 12.248 1.00 90.19 90 TRP A O 1
ATOM 667 N N . SER A 1 91 ? -3.554 6.146 12.791 1.00 90.44 91 SER A N 1
ATOM 668 C CA . SER A 1 91 ? -2.441 7.077 12.678 1.00 90.44 91 SER A CA 1
ATOM 669 C C . SER A 1 91 ? -1.253 6.399 12.024 1.00 90.44 91 SER A C 1
ATOM 671 O O . SER A 1 91 ? -0.920 5.262 12.348 1.00 90.44 91 SER A O 1
ATOM 673 N N . TRP A 1 92 ? -0.587 7.108 11.120 1.00 90.19 92 TRP A N 1
ATOM 674 C CA . TRP A 1 92 ? 0.668 6.675 10.528 1.00 90.19 92 TRP A CA 1
ATOM 675 C C . TRP A 1 92 ? 1.830 7.494 11.077 1.00 90.19 92 TRP A C 1
ATOM 677 O O . TRP A 1 92 ? 1.864 8.716 10.931 1.00 90.19 92 TRP A O 1
ATOM 687 N N . ARG A 1 93 ? 2.792 6.819 11.703 1.00 88.56 93 ARG A N 1
ATOM 688 C CA . ARG A 1 93 ? 4.036 7.399 12.220 1.00 88.56 93 ARG A CA 1
ATOM 689 C C . ARG A 1 93 ? 5.195 6.997 11.327 1.00 88.56 93 ARG A C 1
ATOM 691 O O . ARG A 1 93 ? 5.269 5.862 10.883 1.00 88.56 93 ARG A O 1
ATOM 698 N N . SER A 1 94 ? 6.122 7.908 11.077 1.00 85.56 94 SER A N 1
ATOM 699 C CA . SER A 1 94 ? 7.366 7.615 10.356 1.00 85.56 94 SER A CA 1
ATOM 700 C C . SER A 1 94 ? 8.497 8.471 10.912 1.00 85.56 94 SER A C 1
ATOM 702 O O . SER A 1 94 ? 8.240 9.429 11.641 1.00 85.56 94 SER A O 1
ATOM 704 N N . ALA A 1 95 ? 9.748 8.170 10.559 1.00 81.81 95 ALA A N 1
ATOM 705 C CA . ALA A 1 95 ? 10.900 8.953 11.021 1.00 81.81 95 ALA A CA 1
ATOM 706 C C . ALA A 1 95 ? 10.791 10.447 10.648 1.00 81.81 95 ALA A C 1
ATOM 708 O O . ALA A 1 95 ? 11.179 11.313 11.424 1.00 81.81 95 ALA A O 1
ATOM 709 N N . VAL A 1 96 ? 10.193 10.755 9.491 1.00 80.25 96 VAL A N 1
ATOM 710 C CA . VAL A 1 96 ? 9.948 12.134 9.031 1.00 80.25 96 VAL A CA 1
ATOM 711 C C . VAL A 1 96 ? 8.726 12.790 9.683 1.00 80.25 96 VAL A C 1
ATOM 713 O O . VAL A 1 96 ? 8.585 14.009 9.639 1.00 80.25 96 VAL A O 1
ATOM 716 N N . ARG A 1 97 ? 7.827 12.005 10.288 1.00 81.06 97 ARG A N 1
ATOM 717 C CA . ARG A 1 97 ? 6.631 12.487 10.996 1.00 81.06 97 ARG A CA 1
ATOM 718 C C . ARG A 1 97 ? 6.468 11.728 12.324 1.00 81.06 97 ARG A C 1
ATOM 720 O O . ARG A 1 97 ? 5.562 10.899 12.450 1.00 81.06 97 ARG A O 1
ATOM 727 N N . PRO A 1 98 ? 7.316 12.013 13.333 1.00 82.81 98 PRO A N 1
ATOM 728 C CA . PRO A 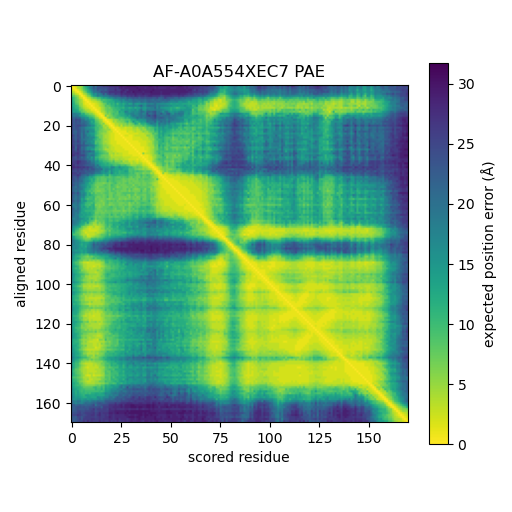1 98 ? 7.359 11.247 14.584 1.00 82.81 98 PRO A CA 1
ATOM 729 C C . PRO A 1 98 ? 6.098 11.418 15.439 1.00 82.81 98 PRO A C 1
ATOM 731 O O . PRO A 1 98 ? 5.711 10.508 16.169 1.00 82.81 98 PRO A O 1
ATOM 734 N N . ARG A 1 99 ? 5.410 12.563 15.311 1.00 82.62 99 ARG A N 1
ATOM 735 C CA . ARG A 1 99 ? 4.124 12.822 15.986 1.00 82.62 99 ARG A CA 1
ATOM 736 C C . ARG A 1 99 ? 2.973 11.967 15.441 1.00 82.62 99 ARG A C 1
ATOM 738 O O . ARG A 1 99 ? 1.957 11.820 16.113 1.00 82.62 99 ARG A O 1
ATOM 745 N N . GLY A 1 100 ? 3.151 11.368 14.265 1.00 84.62 100 GLY A N 1
ATOM 746 C CA . GLY A 1 100 ? 2.103 10.656 13.551 1.00 84.62 100 GLY A CA 1
ATOM 747 C C . GLY A 1 100 ? 1.164 11.584 12.797 1.00 84.62 100 GLY A C 1
ATOM 748 O O . GLY A 1 100 ? 0.981 12.747 13.147 1.00 84.62 100 GLY A O 1
ATOM 749 N N . VAL A 1 101 ? 0.580 11.056 11.731 1.00 88.00 101 VAL A N 1
ATOM 750 C CA . VAL A 1 101 ? -0.448 11.715 10.929 1.00 88.00 101 VAL A CA 1
ATOM 751 C C . VAL A 1 101 ? -1.734 10.928 11.118 1.00 88.00 101 VAL A C 1
ATOM 753 O O . VAL A 1 101 ? -1.708 9.715 10.904 1.00 88.00 101 VAL A O 1
ATOM 756 N N . PRO A 1 102 ? -2.840 11.553 11.545 1.00 89.62 102 PRO A N 1
ATOM 757 C CA . PRO A 1 102 ? -4.117 10.859 11.601 1.00 89.62 102 PRO A CA 1
ATOM 758 C C . PRO A 1 102 ? -4.559 10.489 10.182 1.00 89.62 102 PRO A C 1
ATOM 760 O O . PRO A 1 102 ? -4.430 11.287 9.258 1.00 89.62 102 PRO A O 1
ATOM 763 N N . LEU A 1 103 ? -5.067 9.276 10.014 1.00 88.44 103 LEU A N 1
ATOM 764 C CA . LEU A 1 103 ? -5.609 8.766 8.762 1.00 88.44 103 LEU A CA 1
ATOM 765 C C . LEU A 1 103 ? -7.119 8.572 8.944 1.00 88.44 103 LEU A C 1
ATOM 767 O O . LEU A 1 103 ? -7.541 7.501 9.385 1.00 88.44 103 LEU A O 1
ATOM 771 N N . PRO A 1 104 ? -7.946 9.595 8.652 1.00 81.38 104 PRO A N 1
ATOM 772 C CA . PRO A 1 104 ? -9.398 9.525 8.839 1.00 81.38 104 PRO A CA 1
ATOM 773 C C . PRO A 1 104 ? -10.052 8.372 8.071 1.00 81.38 104 PRO A C 1
ATOM 775 O O . PRO A 1 104 ? -11.058 7.825 8.516 1.00 81.38 104 PRO A O 1
ATOM 778 N N . ALA A 1 105 ? -9.470 7.981 6.938 1.00 80.38 105 ALA A N 1
ATOM 779 C CA . ALA A 1 105 ? -9.910 6.839 6.158 1.00 80.38 105 ALA A CA 1
ATOM 780 C C . ALA A 1 105 ? -8.713 5.949 5.820 1.00 80.38 105 ALA A C 1
ATOM 782 O O . ALA A 1 105 ? -7.753 6.391 5.189 1.00 80.38 105 ALA A O 1
ATOM 783 N N . VAL A 1 106 ? -8.798 4.677 6.213 1.00 88.25 106 VAL A N 1
ATOM 784 C CA . VAL A 1 106 ? -7.882 3.618 5.780 1.00 88.25 106 VAL A CA 1
ATOM 785 C C . VAL A 1 106 ? -8.721 2.489 5.202 1.00 88.25 106 VAL A C 1
ATOM 787 O O . VAL A 1 106 ? -9.589 1.937 5.878 1.00 88.25 106 VAL A O 1
ATOM 790 N N . ARG A 1 107 ? -8.480 2.161 3.934 1.00 89.25 107 ARG A N 1
ATOM 791 C CA . ARG A 1 107 ? -9.185 1.105 3.200 1.00 89.25 107 ARG A CA 1
ATOM 792 C C . ARG A 1 107 ? -8.203 0.027 2.765 1.00 89.25 107 ARG A C 1
ATOM 794 O O . ARG A 1 107 ? -7.071 0.329 2.396 1.00 89.25 107 ARG A O 1
ATOM 801 N N . VAL A 1 108 ? -8.649 -1.226 2.762 1.00 91.06 108 VAL A N 1
ATOM 802 C CA . VAL A 1 108 ? -7.905 -2.318 2.124 1.00 91.06 108 VAL A CA 1
ATOM 803 C C . VAL A 1 108 ? -8.144 -2.215 0.623 1.00 91.06 108 VAL A C 1
ATOM 805 O O . VAL A 1 108 ? -9.279 -2.329 0.173 1.00 91.06 108 VAL A O 1
ATOM 808 N N . ALA A 1 109 ? -7.088 -1.949 -0.138 1.00 89.69 109 ALA A N 1
ATOM 809 C CA . ALA A 1 109 ? -7.153 -1.885 -1.592 1.00 89.69 109 ALA A CA 1
ATOM 810 C C . ALA A 1 109 ? -6.885 -3.253 -2.229 1.00 89.69 109 ALA A C 1
ATOM 812 O O . ALA A 1 109 ? -7.555 -3.610 -3.190 1.00 89.69 109 ALA A O 1
ATOM 813 N N . LEU A 1 110 ? -5.927 -4.015 -1.687 1.00 87.62 110 LEU A N 1
ATOM 814 C CA . LEU A 1 110 ? -5.639 -5.393 -2.097 1.00 87.62 110 LEU A CA 1
ATOM 815 C C . LEU A 1 110 ? -5.334 -6.255 -0.869 1.00 87.62 110 LEU A C 1
ATOM 817 O O . LEU A 1 110 ? -4.677 -5.799 0.071 1.00 87.62 110 LEU A O 1
ATOM 821 N N . ASP A 1 111 ? -5.787 -7.504 -0.904 1.00 91.31 111 ASP A N 1
ATOM 822 C CA . ASP A 1 111 ? -5.575 -8.506 0.139 1.00 91.31 111 ASP A CA 1
ATOM 823 C C . ASP A 1 111 ? -5.079 -9.802 -0.505 1.00 91.31 111 ASP A C 1
ATOM 825 O O . ASP A 1 111 ? -5.826 -10.477 -1.209 1.00 91.31 111 ASP A O 1
ATOM 829 N N . PHE A 1 112 ? -3.811 -10.129 -0.268 1.00 89.31 112 PHE A N 1
ATOM 830 C CA . PHE A 1 112 ? -3.163 -11.351 -0.750 1.00 89.31 112 PHE A CA 1
ATOM 831 C C . PHE A 1 112 ? -3.007 -12.392 0.372 1.00 89.31 112 PHE A C 1
ATOM 833 O O . PHE A 1 112 ? -2.184 -13.295 0.286 1.00 89.31 112 PHE A O 1
ATOM 840 N N . GLY A 1 113 ? -3.781 -12.274 1.458 1.00 88.56 113 GLY A N 1
ATOM 841 C CA . GLY A 1 113 ? -3.735 -13.182 2.606 1.00 88.56 113 GLY A CA 1
ATOM 842 C C . GLY A 1 113 ? -2.631 -12.836 3.609 1.00 88.56 113 GLY A C 1
ATOM 843 O O . GLY A 1 113 ? -2.934 -12.501 4.762 1.00 88.56 113 GLY A O 1
ATOM 844 N N . ASP A 1 114 ? -1.369 -12.890 3.184 1.00 88.19 114 ASP A N 1
ATOM 845 C CA . ASP A 1 114 ? -0.175 -12.562 3.981 1.00 88.19 114 ASP A CA 1
ATOM 846 C C . ASP A 1 114 ? 0.349 -11.134 3.739 1.00 88.19 114 ASP A C 1
ATOM 848 O O . ASP A 1 114 ? 1.122 -10.608 4.544 1.00 88.19 114 ASP A O 1
ATOM 852 N N . VAL A 1 115 ? -0.116 -10.484 2.671 1.00 88.56 115 VAL A N 1
ATOM 853 C CA . VAL A 1 115 ? 0.175 -9.088 2.337 1.00 88.56 115 VAL A CA 1
ATOM 854 C C . VAL A 1 115 ? -1.122 -8.298 2.199 1.00 88.56 115 VAL A C 1
ATOM 856 O O . VAL A 1 115 ? -2.047 -8.706 1.498 1.00 88.56 115 VAL A O 1
ATOM 859 N N . LEU A 1 116 ? -1.173 -7.130 2.839 1.00 90.62 116 LEU A N 1
ATOM 860 C CA . LEU A 1 116 ? -2.249 -6.156 2.682 1.00 90.62 116 LEU A CA 1
ATOM 861 C C . LEU A 1 116 ? -1.687 -4.884 2.058 1.00 90.62 116 LEU A C 1
ATOM 863 O O . LEU A 1 116 ? -0.720 -4.309 2.567 1.00 90.62 116 LEU A O 1
ATOM 867 N N . LEU A 1 117 ? -2.322 -4.424 0.983 1.00 90.88 117 LEU A N 1
ATOM 868 C CA . LEU A 1 117 ? -2.124 -3.081 0.462 1.00 90.88 117 LEU A CA 1
ATOM 869 C C . LEU A 1 117 ? -3.254 -2.197 0.975 1.00 90.88 117 LEU A C 1
ATOM 871 O O . LEU A 1 117 ? -4.421 -2.380 0.626 1.00 90.88 117 LEU A O 1
ATOM 875 N N . LEU A 1 118 ? -2.893 -1.231 1.803 1.00 91.44 118 LEU A N 1
ATOM 876 C CA . LEU A 1 118 ? -3.802 -0.271 2.394 1.00 91.44 118 LEU A CA 1
ATOM 877 C C . LEU A 1 118 ? -3.683 1.059 1.662 1.00 91.44 118 LEU A C 1
ATOM 879 O O . LEU A 1 118 ? -2.586 1.515 1.337 1.00 91.44 118 LEU A O 1
ATOM 883 N N . ARG A 1 119 ? -4.822 1.702 1.446 1.00 90.62 119 ARG A N 1
ATOM 884 C CA . ARG A 1 119 ? -4.910 3.078 0.979 1.00 90.62 119 ARG A CA 1
ATOM 885 C C . ARG A 1 119 ? -5.403 3.941 2.131 1.00 90.62 119 ARG A C 1
ATOM 887 O O . ARG A 1 119 ? -6.522 3.754 2.606 1.00 90.62 119 ARG A O 1
ATOM 894 N N . GLY A 1 120 ? -4.558 4.862 2.570 1.00 88.88 120 GLY A N 1
ATOM 895 C CA . GLY A 1 120 ? -4.887 5.910 3.524 1.00 88.88 120 GLY A CA 1
ATOM 896 C C . GLY A 1 120 ? -5.012 7.266 2.838 1.00 88.88 120 GLY A C 1
ATOM 897 O O . GLY A 1 120 ? -4.452 7.485 1.763 1.00 88.88 120 GLY A O 1
ATOM 898 N N . GLU A 1 121 ? -5.717 8.185 3.479 1.00 88.25 121 GLU A N 1
ATOM 899 C CA . GLU A 1 121 ? -5.729 9.600 3.113 1.00 88.25 121 GLU A CA 1
ATOM 900 C C . GLU A 1 121 ? -5.409 10.426 4.353 1.00 88.25 121 GLU A C 1
ATOM 902 O O . GLU A 1 121 ? -5.901 10.124 5.441 1.00 88.25 121 GLU A O 1
ATOM 907 N N . THR A 1 122 ? -4.529 11.408 4.214 1.00 87.06 122 THR A N 1
ATOM 908 C CA . THR A 1 122 ? -4.168 12.335 5.288 1.00 87.06 122 THR A CA 1
ATOM 909 C C . THR A 1 122 ? -5.148 13.518 5.335 1.00 87.06 122 THR A C 1
ATOM 911 O O . THR A 1 122 ? -5.906 13.722 4.387 1.00 87.06 122 THR A O 1
ATOM 914 N N . PRO A 1 123 ? -5.158 14.342 6.401 1.00 84.31 123 PRO A N 1
ATOM 915 C CA . PRO A 1 123 ? -6.088 15.472 6.509 1.00 84.31 123 PRO A CA 1
ATOM 916 C C . PRO A 1 123 ? -5.883 16.549 5.435 1.00 84.31 123 PRO A C 1
ATOM 918 O O . PRO A 1 123 ? -6.813 17.275 5.110 1.00 84.31 123 PRO A O 1
ATOM 921 N N . ASP A 1 124 ? -4.674 16.642 4.880 1.00 86.06 124 ASP A N 1
ATOM 922 C CA . ASP A 1 124 ? -4.300 17.493 3.744 1.00 86.06 124 ASP A CA 1
ATOM 923 C C . ASP A 1 124 ? -4.694 16.896 2.375 1.00 86.06 124 ASP A C 1
ATOM 925 O O . ASP A 1 124 ? -4.335 17.449 1.339 1.00 86.06 124 ASP A O 1
ATOM 929 N N . GLY A 1 125 ? -5.425 15.774 2.344 1.00 83.81 125 GLY A N 1
ATOM 930 C CA . GLY A 1 125 ? -5.881 15.118 1.112 1.00 83.81 125 GLY A CA 1
ATOM 931 C C . GLY A 1 125 ? -4.798 14.303 0.396 1.00 83.81 125 GLY A C 1
ATOM 932 O O . GLY A 1 125 ? -5.008 13.810 -0.717 1.00 83.81 125 GLY A O 1
ATOM 933 N N . GLN A 1 126 ? -3.622 14.132 1.010 1.00 84.44 126 GLN A N 1
ATOM 934 C CA . GLN A 1 126 ? -2.553 13.330 0.431 1.00 84.44 126 GLN A CA 1
ATOM 935 C C . GLN A 1 126 ? -2.900 11.842 0.542 1.00 84.44 126 GLN A C 1
ATOM 937 O O . GLN A 1 126 ? -3.135 11.295 1.622 1.00 84.44 126 GLN A O 1
ATOM 942 N N . ARG A 1 127 ? -2.873 11.152 -0.599 1.00 86.38 127 ARG A N 1
ATOM 943 C CA . ARG A 1 127 ? -3.075 9.702 -0.655 1.00 86.38 127 ARG A CA 1
ATOM 944 C C . ARG A 1 127 ? -1.792 8.977 -0.274 1.00 86.38 127 ARG A C 1
ATOM 946 O O . ARG A 1 127 ? -0.724 9.238 -0.828 1.00 86.38 127 ARG A O 1
ATOM 953 N N . LEU A 1 128 ? -1.919 8.027 0.643 1.00 85.31 128 LEU A N 1
ATOM 954 C CA . LEU A 1 128 ? -0.843 7.154 1.083 1.00 85.31 128 LEU A CA 1
ATOM 955 C C . LEU A 1 128 ? -1.182 5.711 0.741 1.00 85.31 128 LEU A C 1
ATOM 957 O O . LEU A 1 128 ? -2.284 5.231 0.988 1.00 85.31 128 LEU A O 1
ATOM 961 N N . TRP A 1 129 ? -0.196 5.007 0.211 1.00 87.81 129 TRP A N 1
ATOM 962 C CA . TRP A 1 129 ? -0.269 3.578 -0.040 1.00 87.81 129 TRP A CA 1
ATOM 963 C C . TRP A 1 129 ? 0.686 2.895 0.930 1.00 87.81 129 TRP A C 1
ATOM 965 O O . TRP A 1 129 ? 1.883 3.180 0.936 1.00 87.81 129 TRP A O 1
ATOM 975 N N . LEU A 1 130 ? 0.149 2.039 1.791 1.00 88.12 130 LEU A N 1
ATOM 976 C CA . LEU A 1 130 ? 0.869 1.401 2.887 1.00 88.12 130 LEU A CA 1
ATOM 977 C C . LEU A 1 130 ? 0.798 -0.114 2.703 1.00 88.12 130 LEU A C 1
ATOM 979 O O . LEU A 1 130 ? -0.284 -0.665 2.527 1.00 88.12 130 LEU A O 1
ATOM 983 N N . CYS A 1 131 ? 1.938 -0.796 2.735 1.00 88.75 131 CYS A N 1
ATOM 984 C CA . CYS A 1 131 ? 1.991 -2.253 2.670 1.00 88.75 131 CYS A CA 1
ATOM 985 C C . CYS A 1 131 ? 2.284 -2.836 4.048 1.00 88.75 131 CYS A C 1
ATOM 987 O O . CYS A 1 131 ? 3.324 -2.536 4.643 1.00 88.75 131 CYS A O 1
ATOM 989 N N . CYS A 1 132 ? 1.376 -3.691 4.516 1.00 87.75 132 CYS A N 1
ATOM 990 C CA . CYS A 1 132 ? 1.552 -4.521 5.702 1.00 87.75 132 CYS A CA 1
ATOM 991 C C . CYS A 1 132 ? 1.855 -5.952 5.260 1.00 87.75 132 CYS A C 1
ATOM 993 O O . CYS A 1 132 ? 1.153 -6.494 4.404 1.00 87.75 132 CYS A O 1
ATOM 995 N N . ARG A 1 133 ? 2.846 -6.593 5.880 1.00 89.31 133 ARG A N 1
ATOM 996 C CA . ARG A 1 133 ? 3.135 -8.019 5.675 1.00 89.31 133 ARG A CA 1
ATOM 997 C C . ARG A 1 133 ? 2.964 -8.765 6.990 1.00 89.31 133 ARG A C 1
ATOM 999 O O . ARG A 1 133 ? 3.430 -8.288 8.021 1.00 89.31 133 ARG A O 1
ATOM 1006 N N . ARG A 1 134 ? 2.364 -9.953 6.967 1.00 88.06 134 ARG A N 1
ATOM 1007 C CA . ARG A 1 134 ? 2.189 -10.795 8.162 1.00 88.06 134 ARG A CA 1
ATOM 1008 C C . ARG A 1 134 ? 3.522 -11.069 8.858 1.00 88.06 134 ARG A C 1
ATOM 1010 O O . ARG A 1 134 ? 3.624 -10.876 10.062 1.00 88.06 134 ARG A O 1
ATOM 1017 N N . ALA A 1 135 ? 4.558 -11.396 8.082 1.00 86.12 135 ALA A N 1
ATOM 1018 C CA . ALA A 1 135 ? 5.905 -11.663 8.592 1.00 86.12 135 ALA A CA 1
ATOM 1019 C C . ALA A 1 135 ? 6.520 -10.491 9.382 1.00 86.12 135 ALA A C 1
ATOM 1021 O O . ALA A 1 135 ? 7.364 -10.717 10.240 1.00 86.12 135 ALA A O 1
ATOM 1022 N N 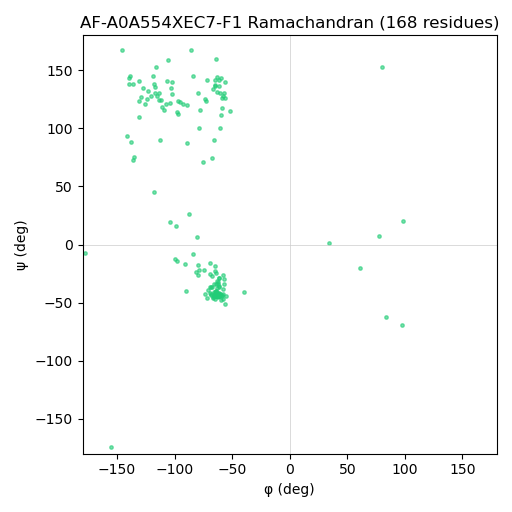. THR A 1 136 ? 6.108 -9.245 9.117 1.00 83.44 136 THR A N 1
ATOM 1023 C CA . THR A 1 136 ? 6.629 -8.068 9.832 1.00 83.44 136 THR A CA 1
ATOM 1024 C C . THR A 1 136 ? 5.813 -7.703 11.070 1.00 83.44 136 THR A C 1
ATOM 1026 O O . THR A 1 136 ? 6.293 -6.946 11.901 1.00 83.44 136 THR A O 1
ATOM 1029 N N . VAL A 1 137 ? 4.584 -8.209 11.204 1.00 82.62 137 VAL A N 1
ATOM 1030 C CA . VAL A 1 137 ? 3.718 -7.938 12.366 1.00 82.62 137 VAL A CA 1
ATOM 1031 C C . VAL A 1 137 ? 4.115 -8.783 13.583 1.00 82.62 137 VAL A C 1
ATOM 1033 O O . VAL A 1 137 ? 3.859 -8.378 14.710 1.00 82.62 137 VAL A O 1
ATOM 1036 N N . GLY A 1 138 ? 4.802 -9.906 13.364 1.00 77.00 138 GLY A N 1
ATOM 1037 C CA . GLY A 1 138 ? 5.309 -10.779 14.421 1.00 77.00 138 GLY A CA 1
ATOM 1038 C C . GLY A 1 138 ? 4.379 -11.957 14.683 1.00 77.00 138 GLY A C 1
ATOM 1039 O O . GLY A 1 138 ? 4.725 -13.083 14.338 1.00 77.00 138 GLY A O 1
ATOM 1040 N N . ASP A 1 139 ? 3.198 -11.713 15.253 1.00 85.12 139 ASP A N 1
ATOM 1041 C CA . ASP A 1 139 ? 2.278 -12.763 15.702 1.00 85.12 139 ASP A CA 1
ATOM 1042 C C . ASP A 1 139 ? 0.930 -12.798 14.950 1.00 85.12 139 ASP A C 1
ATOM 1044 O O . ASP A 1 139 ? 0.381 -11.804 14.459 1.00 85.12 139 ASP A O 1
ATOM 1048 N N . ASP A 1 140 ? 0.346 -13.995 14.904 1.00 87.44 140 ASP A N 1
ATOM 1049 C CA . ASP A 1 140 ? -0.925 -14.261 14.226 1.00 87.44 140 ASP A CA 1
ATOM 1050 C C . ASP A 1 140 ? -2.140 -13.633 14.912 1.00 87.44 140 ASP A C 1
ATOM 1052 O O . ASP A 1 140 ? -3.178 -13.409 14.271 1.00 87.44 140 ASP A O 1
ATOM 1056 N N . ALA A 1 141 ? -2.061 -13.379 16.219 1.00 87.31 141 ALA A N 1
ATOM 1057 C CA . ALA A 1 141 ? -3.139 -12.720 16.940 1.00 87.31 141 ALA A CA 1
ATOM 1058 C C . ALA A 1 141 ? -3.207 -11.238 16.549 1.00 87.31 141 ALA A C 1
ATOM 1060 O O . ALA A 1 141 ? -4.293 -10.773 16.182 1.00 87.31 141 ALA A O 1
ATOM 1061 N N . THR A 1 142 ? -2.070 -10.536 16.497 1.00 84.75 142 THR A N 1
ATOM 1062 C CA . THR A 1 142 ? -2.001 -9.148 16.012 1.00 84.75 142 THR A CA 1
ATOM 1063 C 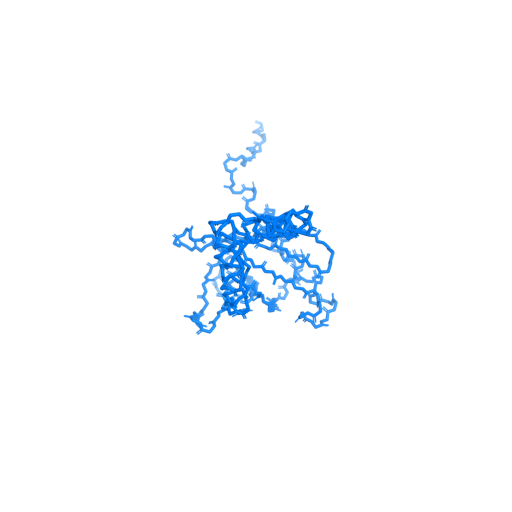C . THR A 1 142 ? -2.377 -9.033 14.538 1.00 84.75 142 THR A C 1
ATOM 1065 O O . THR A 1 142 ? -3.144 -8.136 14.185 1.00 84.75 142 THR A O 1
ATOM 1068 N N . TRP A 1 143 ? -1.968 -9.969 13.670 1.00 88.44 143 TRP A N 1
ATOM 1069 C CA . TRP A 1 143 ? -2.408 -9.968 12.263 1.00 88.44 143 TRP A CA 1
ATOM 1070 C C . TRP A 1 143 ? -3.936 -10.063 12.124 1.00 88.44 143 TRP A C 1
ATOM 1072 O O . TRP A 1 143 ? -4.562 -9.316 11.364 1.00 88.44 143 TRP A O 1
ATOM 1082 N N . ARG A 1 144 ? -4.576 -10.947 12.899 1.00 89.56 144 ARG A N 1
ATOM 1083 C CA . ARG A 1 144 ? -6.044 -11.064 12.924 1.00 89.56 144 ARG A CA 1
ATOM 1084 C C . ARG A 1 144 ? -6.711 -9.849 13.567 1.00 89.56 144 ARG A C 1
ATOM 1086 O O . ARG A 1 144 ? -7.787 -9.451 13.121 1.00 89.56 144 ARG A O 1
ATOM 1093 N N . ALA A 1 145 ? -6.113 -9.256 14.599 1.00 86.38 145 ALA A N 1
ATOM 1094 C CA . ALA A 1 145 ? -6.602 -8.022 15.213 1.00 86.38 145 ALA A CA 1
ATOM 1095 C C . ALA A 1 145 ? -6.566 -6.848 14.221 1.00 86.38 145 ALA A C 1
ATOM 1097 O O . ALA A 1 145 ? -7.578 -6.169 14.063 1.00 86.38 145 ALA A O 1
ATOM 1098 N N . LEU A 1 146 ? -5.472 -6.696 13.468 1.00 87.88 146 LEU A N 1
ATOM 1099 C CA . LEU A 1 146 ? -5.324 -5.711 12.394 1.00 87.88 146 LEU A CA 1
ATOM 1100 C C . LEU A 1 146 ? -6.429 -5.854 11.342 1.00 87.88 146 LEU A C 1
ATOM 1102 O O . LEU A 1 146 ? -7.133 -4.891 11.035 1.00 87.88 146 LEU A O 1
ATOM 1106 N N . ARG A 1 147 ? -6.639 -7.071 10.824 1.00 88.94 147 ARG A N 1
ATOM 1107 C CA . ARG A 1 147 ? -7.692 -7.344 9.828 1.00 88.94 147 ARG A CA 1
ATOM 1108 C C . ARG A 1 147 ? -9.092 -7.055 10.374 1.00 88.94 147 ARG A C 1
ATOM 1110 O O . ARG A 1 147 ? -9.940 -6.561 9.634 1.00 88.94 147 ARG A O 1
ATOM 1117 N N . ARG A 1 148 ? -9.344 -7.329 11.659 1.00 85.88 148 ARG A N 1
ATOM 1118 C CA . ARG A 1 148 ? -10.611 -6.974 12.319 1.00 85.88 148 ARG A CA 1
ATOM 1119 C C . ARG A 1 148 ? -10.782 -5.460 12.446 1.00 85.88 148 ARG A C 1
ATOM 1121 O O . ARG A 1 148 ? -11.845 -4.964 12.088 1.00 85.88 148 ARG A O 1
ATOM 1128 N N . ALA A 1 149 ? -9.749 -4.735 12.874 1.00 83.81 149 ALA A N 1
ATOM 1129 C CA . ALA A 1 149 ? -9.779 -3.276 12.979 1.00 83.8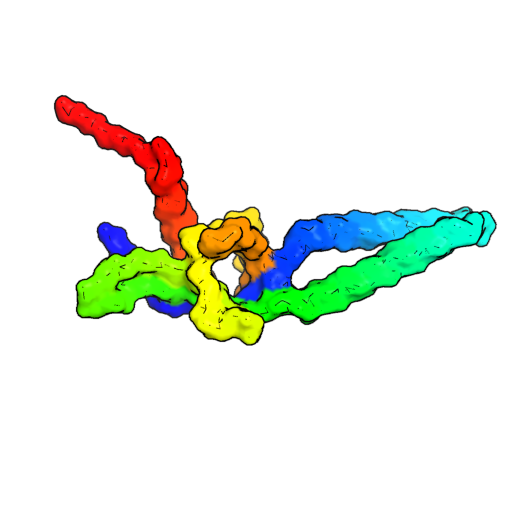1 149 ALA A CA 1
ATOM 1130 C C . ALA A 1 149 ? -10.089 -2.622 11.620 1.00 83.81 149 ALA A C 1
ATOM 1132 O O . ALA A 1 149 ? -11.009 -1.813 11.516 1.00 83.81 149 ALA A O 1
ATOM 1133 N N . LEU A 1 150 ? -9.408 -3.058 10.552 1.00 86.12 150 LEU A N 1
ATOM 1134 C CA . LEU A 1 150 ? -9.610 -2.546 9.190 1.00 86.12 150 LEU A CA 1
ATOM 1135 C C . LEU A 1 150 ? -11.038 -2.776 8.661 1.00 86.12 150 LEU A C 1
ATOM 1137 O O . LEU A 1 150 ? -11.587 -1.915 7.968 1.00 86.12 150 LEU A O 1
ATOM 1141 N N . ARG A 1 151 ? -11.666 -3.910 9.007 1.00 83.94 151 ARG A N 1
ATOM 1142 C CA . ARG A 1 151 ? -13.068 -4.213 8.652 1.00 83.94 151 ARG A CA 1
ATOM 1143 C C . ARG A 1 151 ? -14.069 -3.313 9.380 1.00 83.94 151 ARG A C 1
ATOM 1145 O O . ARG A 1 151 ? -15.081 -2.931 8.801 1.00 83.94 151 ARG A O 1
ATOM 1152 N N . VAL A 1 152 ? -13.796 -2.956 10.637 1.00 77.25 152 VAL A N 1
ATOM 1153 C CA . VAL A 1 152 ? -14.664 -2.050 11.409 1.00 77.25 152 VAL A CA 1
ATOM 1154 C C . VAL A 1 152 ? -14.615 -0.633 10.834 1.00 77.25 152 VAL A C 1
ATOM 1156 O O . VAL A 1 152 ? -15.660 -0.006 10.670 1.00 77.25 152 VAL A O 1
ATOM 1159 N N . THR A 1 153 ? -13.428 -0.140 10.472 1.00 71.50 153 THR A N 1
ATOM 1160 C CA . THR A 1 153 ? -13.273 1.207 9.897 1.00 71.50 153 THR A CA 1
ATOM 1161 C C . THR A 1 153 ? -13.951 1.335 8.533 1.00 71.50 153 THR A C 1
ATOM 1163 O O . THR A 1 153 ? -14.660 2.309 8.296 1.00 71.50 153 THR A O 1
ATOM 1166 N N . THR A 1 154 ? -13.789 0.344 7.651 1.00 67.94 154 THR A N 1
ATOM 1167 C CA . THR A 1 154 ? -14.427 0.346 6.319 1.00 67.94 154 THR A CA 1
ATOM 1168 C C . THR A 1 154 ? -15.953 0.377 6.416 1.00 67.94 154 THR A C 1
ATOM 1170 O O . THR A 1 154 ? -16.586 1.208 5.770 1.00 67.94 154 THR A O 1
ATOM 1173 N N . ALA A 1 155 ? -16.540 -0.433 7.303 1.00 62.22 155 ALA A N 1
ATOM 1174 C CA . ALA A 1 155 ? -17.984 -0.437 7.535 1.00 62.22 155 ALA A CA 1
ATOM 1175 C C . ALA A 1 155 ? -18.523 0.895 8.095 1.00 62.22 155 ALA A C 1
ATOM 1177 O O . ALA A 1 155 ? -19.664 1.262 7.812 1.00 62.22 155 ALA A O 1
ATOM 1178 N N . ALA A 1 156 ? -17.730 1.622 8.889 1.00 60.41 156 ALA A N 1
ATOM 1179 C CA . ALA A 1 156 ? -18.107 2.941 9.396 1.00 60.41 156 ALA A CA 1
ATOM 1180 C C . ALA A 1 156 ? -18.044 4.016 8.299 1.00 60.41 156 ALA A C 1
ATOM 1182 O O . ALA A 1 156 ? -18.964 4.823 8.179 1.00 60.41 156 ALA A O 1
ATOM 1183 N N . SER A 1 157 ? -17.002 4.001 7.460 1.00 58.06 157 SER A N 1
ATOM 1184 C CA . SER A 1 157 ? -16.857 4.955 6.355 1.00 58.06 157 SER A CA 1
ATOM 1185 C C . SER A 1 157 ? -17.968 4.834 5.309 1.00 58.06 157 SER A C 1
ATOM 1187 O O . SER A 1 157 ? -18.428 5.855 4.806 1.00 58.06 157 SER A O 1
ATOM 1189 N N . ASP A 1 158 ? -18.427 3.618 5.006 1.00 56.31 158 ASP A N 1
ATOM 1190 C CA . ASP A 1 158 ? -19.497 3.411 4.020 1.00 56.31 158 ASP A CA 1
ATOM 1191 C C . ASP A 1 158 ? -20.887 3.807 4.554 1.00 56.31 158 ASP A C 1
ATOM 1193 O O . ASP A 1 158 ? -21.772 4.141 3.771 1.00 56.31 158 ASP A O 1
ATOM 1197 N N . ARG A 1 159 ? -21.086 3.857 5.881 1.00 52.66 159 ARG A N 1
ATOM 1198 C CA . ARG A 1 159 ? -22.329 4.376 6.490 1.00 52.66 159 ARG A CA 1
ATOM 1199 C C . ARG A 1 159 ? -22.394 5.901 6.547 1.00 52.66 159 ARG A C 1
ATOM 1201 O O . ARG A 1 159 ? -23.491 6.448 6.547 1.00 52.66 159 ARG A O 1
ATOM 1208 N N . SER A 1 160 ? -21.250 6.582 6.588 1.00 52.00 160 SER A N 1
ATOM 1209 C CA . SER A 1 160 ? -21.186 8.053 6.610 1.00 52.00 160 SER A CA 1
ATOM 1210 C C . SER A 1 160 ? -21.268 8.692 5.218 1.00 52.00 160 SER A C 1
ATOM 1212 O O . SER A 1 160 ? -21.374 9.912 5.109 1.00 52.00 160 SER A O 1
ATOM 1214 N N . GLY A 1 161 ? -21.218 7.900 4.143 1.00 42.22 161 GLY A N 1
ATOM 1215 C CA . GLY A 1 161 ? -21.299 8.393 2.770 1.00 42.22 161 GLY A CA 1
ATOM 1216 C C . GLY A 1 161 ? -22.734 8.469 2.254 1.00 42.22 161 GLY A C 1
ATOM 1217 O O . GLY A 1 161 ? -23.169 7.526 1.613 1.00 42.22 161 GLY A O 1
ATOM 1218 N N . ILE A 1 162 ? -23.436 9.585 2.492 1.00 50.06 162 ILE A N 1
ATOM 1219 C CA . ILE A 1 162 ? -24.607 10.110 1.734 1.00 50.06 162 ILE A CA 1
ATOM 1220 C C . ILE A 1 162 ? -25.883 9.221 1.671 1.00 50.06 162 ILE A C 1
ATOM 1222 O O . ILE A 1 162 ? -26.978 9.747 1.504 1.00 50.06 162 ILE A O 1
ATOM 1226 N N . PHE A 1 163 ? -25.800 7.910 1.903 1.00 48.94 163 PHE A N 1
ATOM 1227 C CA . PHE A 1 163 ? -26.898 6.939 1.847 1.00 48.94 163 PHE A CA 1
ATOM 1228 C C . PHE A 1 163 ? -27.143 6.273 3.204 1.00 48.94 163 PHE A C 1
ATOM 1230 O O . PHE A 1 163 ? -27.328 5.055 3.295 1.00 48.94 163 PHE A O 1
ATOM 1237 N N . ALA A 1 164 ? -27.166 7.056 4.284 1.00 46.66 164 ALA A N 1
ATOM 1238 C CA . ALA A 1 164 ? -27.824 6.595 5.497 1.00 46.66 164 ALA A CA 1
ATOM 1239 C C . ALA A 1 164 ? -29.299 6.351 5.137 1.00 46.66 164 ALA A C 1
ATOM 1241 O O . ALA A 1 164 ? -30.067 7.298 4.991 1.00 46.66 164 ALA A O 1
ATOM 1242 N N . ARG A 1 165 ? -29.676 5.084 4.902 1.00 46.06 165 ARG A N 1
ATOM 1243 C CA . ARG A 1 165 ? -31.074 4.692 4.686 1.00 46.06 165 ARG A CA 1
ATOM 1244 C C . ARG A 1 165 ? -31.879 5.263 5.848 1.00 46.06 165 ARG A C 1
ATOM 1246 O O . ARG A 1 165 ? -31.649 4.864 6.990 1.00 46.06 165 ARG A O 1
ATOM 1253 N N . GLN A 1 166 ? -32.779 6.203 5.564 1.00 46.91 166 GLN A N 1
ATOM 1254 C CA . GLN A 1 166 ? -33.745 6.644 6.560 1.00 46.91 166 GLN A CA 1
ATOM 1255 C C . GLN A 1 166 ? -34.523 5.407 7.032 1.00 46.91 166 GLN A C 1
ATOM 1257 O O . GLN A 1 166 ? -34.961 4.617 6.188 1.00 46.91 166 GLN A O 1
ATOM 1262 N N . PRO A 1 167 ? -34.656 5.182 8.349 1.00 45.38 167 PRO A N 1
ATOM 1263 C CA . PRO A 1 167 ? -35.558 4.153 8.839 1.00 45.38 167 PRO A CA 1
ATOM 1264 C C . PRO A 1 167 ? -36.984 4.480 8.362 1.00 45.38 167 PRO A C 1
ATOM 1266 O O . PRO A 1 167 ? -37.327 5.664 8.283 1.00 45.38 167 PRO A O 1
ATOM 1269 N N . PRO A 1 168 ? -37.800 3.467 8.014 1.00 46.19 168 PRO A N 1
ATOM 1270 C CA . PRO A 1 168 ? -39.179 3.702 7.609 1.00 46.19 168 PRO A CA 1
ATOM 1271 C C . PRO A 1 168 ? -39.912 4.430 8.739 1.00 46.19 168 PRO A C 1
ATOM 1273 O O . PRO A 1 168 ? -39.842 4.015 9.897 1.00 46.19 168 PRO A O 1
ATOM 1276 N N . SER A 1 169 ? -40.552 5.550 8.405 1.00 49.16 169 SER A N 1
ATOM 1277 C CA . SER A 1 169 ? -41.417 6.273 9.335 1.00 49.16 169 SER A CA 1
ATOM 1278 C C . SER A 1 169 ? -42.628 5.401 9.702 1.00 49.16 169 SER A C 1
ATOM 1280 O O . SER A 1 169 ? -43.097 4.666 8.829 1.00 49.16 169 SER A O 1
ATOM 1282 N N . PRO A 1 170 ? -43.078 5.437 10.971 1.00 64.38 170 PRO A N 1
ATOM 1283 C CA . PRO A 1 170 ? -44.234 4.676 11.442 1.00 64.38 170 PRO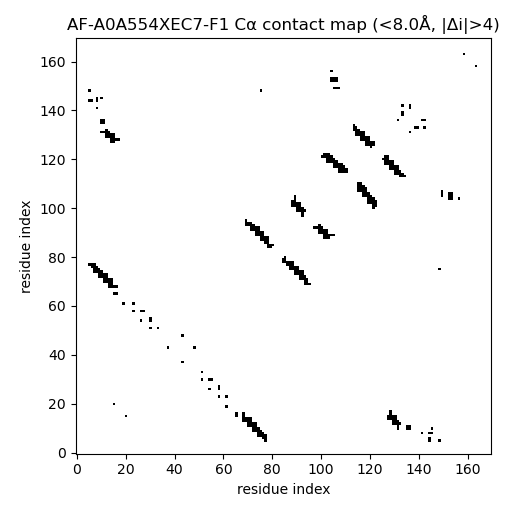 A CA 1
ATOM 1284 C C . PRO A 1 170 ? -45.539 5.099 10.763 1.00 64.38 170 PRO A C 1
ATOM 1286 O O . PRO A 1 170 ? -45.642 6.281 10.359 1.00 64.38 170 PRO A O 1
#